Protein AF-A0A955UCB6-F1 (afdb_monomer)

pLDDT: mean 71.95, std 15.73, range [44.53, 96.75]

Sequence (69 aa):
MKYEYVKADRGLERKERPFDPLSKPSGPGDQESGPKRPDTDSPSRDNLMKRMRKVDPKQAEKYRQRTGE

Radius of gyration: 29.13 Å; Cα contacts (8 Å, |Δi|>4): 13; chains: 1; bounding box: 68×41×59 Å

Secondary structure (DSSP, 8-state):
---------SS---------TTS----TT-TTSSPPPP------HHHHHHHHHHH-HHHHHHHHHHH--

Structure (mmCIF, N/CA/C/O backbone):
data_AF-A0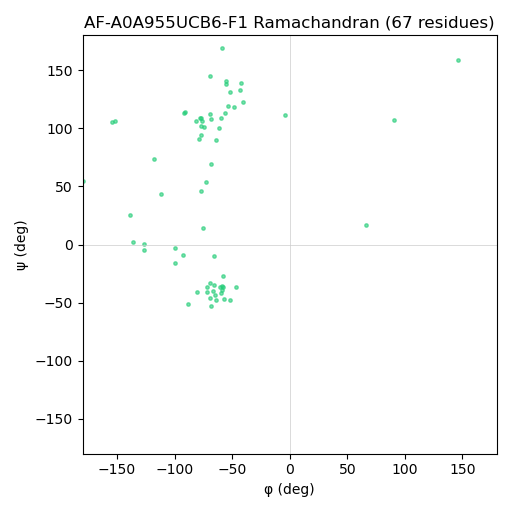A955UCB6-F1
#
_entry.id   AF-A0A955UCB6-F1
#
loop_
_atom_site.group_PDB
_atom_site.id
_atom_site.type_symbol
_atom_site.label_atom_id
_atom_site.label_alt_id
_atom_site.label_comp_id
_atom_site.label_asym_id
_atom_site.label_entity_id
_atom_site.label_seq_id
_atom_site.pdbx_PDB_ins_code
_atom_site.Cartn_x
_atom_site.Cartn_y
_atom_site.Cartn_z
_atom_site.occupancy
_atom_site.B_iso_or_equiv
_atom_site.auth_seq_id
_atom_site.auth_comp_id
_atom_site.auth_asym_id
_atom_site.auth_atom_id
_atom_site.pdbx_PDB_model_num
ATOM 1 N N . MET A 1 1 ? 57.582 -31.682 -48.423 1.00 52.53 1 MET A N 1
ATOM 2 C CA . MET A 1 1 ? 56.921 -31.957 -47.129 1.00 52.53 1 MET A CA 1
ATOM 3 C C . MET A 1 1 ? 57.740 -31.361 -45.999 1.00 52.53 1 MET A C 1
ATOM 5 O O . MET A 1 1 ? 58.740 -31.966 -45.647 1.00 52.53 1 MET A O 1
ATOM 9 N N . LYS A 1 2 ? 57.333 -30.205 -45.462 1.00 44.53 2 LYS A N 1
ATOM 10 C CA . LYS A 1 2 ? 57.585 -29.783 -44.072 1.00 44.53 2 LYS A CA 1
ATOM 11 C C . LYS A 1 2 ? 56.473 -28.799 -43.697 1.00 44.53 2 LYS A C 1
ATOM 13 O O . LYS A 1 2 ? 56.442 -27.694 -44.223 1.00 44.53 2 LYS A O 1
ATOM 18 N N . TYR A 1 3 ? 55.525 -29.248 -42.882 1.00 49.22 3 TYR A N 1
ATOM 19 C CA . TYR A 1 3 ? 54.526 -28.384 -42.260 1.00 49.22 3 TYR A CA 1
ATOM 20 C C . TYR A 1 3 ? 55.103 -27.934 -40.918 1.00 49.22 3 TYR A C 1
ATOM 22 O O . TYR A 1 3 ? 55.324 -28.766 -40.043 1.00 49.22 3 TYR A O 1
ATOM 30 N N . GLU A 1 4 ? 55.380 -26.643 -40.775 1.00 55.62 4 GLU A N 1
ATOM 31 C CA . GLU A 1 4 ? 55.738 -26.028 -39.495 1.00 55.62 4 GLU A CA 1
ATOM 32 C C . GLU A 1 4 ? 54.449 -25.517 -38.838 1.00 55.62 4 GLU A C 1
ATOM 34 O O . GLU A 1 4 ? 53.784 -24.619 -39.359 1.00 55.62 4 GLU A O 1
ATOM 39 N N . TYR A 1 5 ? 54.068 -26.121 -37.711 1.00 55.25 5 TYR A N 1
ATOM 40 C CA . TYR A 1 5 ? 52.951 -25.670 -36.881 1.00 55.25 5 TYR A CA 1
ATOM 41 C C . TYR A 1 5 ? 53.411 -24.447 -36.077 1.00 55.25 5 TYR A C 1
ATOM 43 O O . TYR A 1 5 ? 54.010 -24.569 -35.007 1.00 55.25 5 TYR A O 1
ATOM 51 N N . VAL A 1 6 ? 53.148 -23.245 -36.591 1.00 56.00 6 VAL A N 1
ATOM 52 C CA . VAL A 1 6 ? 53.404 -22.013 -35.837 1.00 56.00 6 VAL A CA 1
ATOM 53 C C . VAL A 1 6 ? 52.298 -21.840 -34.803 1.00 56.00 6 VAL A C 1
ATOM 55 O O . VAL A 1 6 ? 51.174 -21.459 -35.121 1.00 56.00 6 VAL A O 1
ATOM 58 N N . LYS A 1 7 ? 52.668 -22.189 -33.569 1.00 48.19 7 LYS A N 1
ATOM 59 C CA . LYS A 1 7 ? 52.096 -21.804 -32.275 1.00 48.19 7 LYS A CA 1
ATOM 60 C C .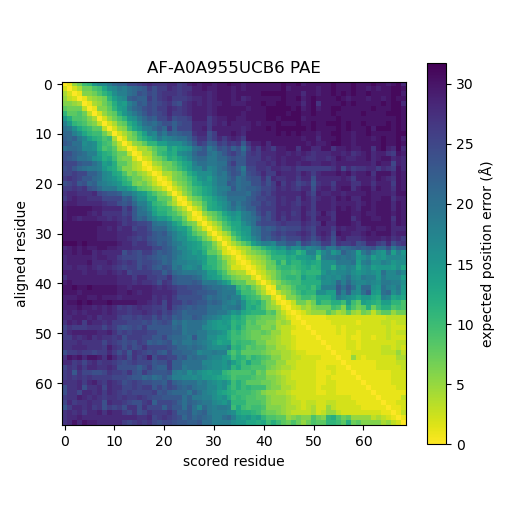 LYS A 1 7 ? 50.948 -20.783 -32.385 1.00 48.19 7 LYS A C 1
ATOM 62 O O . LYS A 1 7 ? 51.170 -19.604 -32.676 1.00 48.19 7 LYS A O 1
ATOM 67 N N . ALA A 1 8 ? 49.736 -21.249 -32.071 1.00 55.00 8 ALA A N 1
ATOM 68 C CA . ALA A 1 8 ? 48.709 -20.421 -31.440 1.00 55.00 8 ALA A CA 1
ATOM 69 C C . ALA A 1 8 ? 49.394 -19.586 -30.337 1.00 55.00 8 ALA A C 1
ATOM 71 O O . ALA A 1 8 ? 50.353 -20.049 -29.728 1.00 55.00 8 ALA A O 1
ATOM 72 N N . ASP A 1 9 ? 49.165 -18.280 -30.215 1.00 58.88 9 ASP A N 1
ATOM 73 C CA . ASP A 1 9 ? 48.282 -17.753 -29.165 1.00 58.88 9 ASP A CA 1
ATOM 74 C C . ASP A 1 9 ? 48.192 -16.212 -29.281 1.00 58.88 9 ASP A C 1
ATOM 76 O O . ASP A 1 9 ? 48.498 -15.479 -28.346 1.00 58.88 9 ASP A O 1
ATOM 80 N N . ARG A 1 10 ? 47.822 -15.658 -30.444 1.00 58.28 10 ARG A N 1
ATOM 81 C CA . ARG A 1 10 ? 47.585 -14.197 -30.582 1.00 58.28 10 ARG A CA 1
ATOM 82 C C . ARG A 1 10 ? 46.122 -13.858 -30.835 1.00 58.28 10 ARG A C 1
ATOM 84 O O . ARG A 1 10 ? 45.805 -13.056 -31.706 1.00 58.28 10 ARG A O 1
ATOM 91 N N . GLY A 1 11 ? 45.232 -14.511 -30.093 1.00 58.72 11 GLY A N 1
ATOM 92 C CA . GLY A 1 11 ? 43.790 -14.431 -30.330 1.00 58.72 11 GLY A CA 1
ATOM 93 C C . GLY A 1 11 ? 42.917 -14.035 -29.143 1.00 58.72 11 GLY A C 1
ATOM 94 O O . GLY A 1 11 ? 41.708 -14.004 -29.323 1.00 58.72 11 GLY A O 1
ATOM 95 N N . LEU A 1 12 ? 43.459 -13.762 -27.948 1.00 62.50 12 LEU A N 1
ATOM 96 C CA . LEU A 1 12 ? 42.624 -13.615 -26.740 1.00 62.50 12 LEU A CA 1
ATOM 97 C C . LEU A 1 12 ? 43.022 -12.466 -25.801 1.00 62.50 12 LEU A C 1
ATOM 99 O O . LEU A 1 12 ? 42.688 -12.494 -24.621 1.00 62.50 12 LEU A O 1
ATOM 103 N N . GLU A 1 13 ? 43.677 -11.414 -26.289 1.00 67.25 13 GLU A N 1
ATOM 104 C CA . GLU A 1 13 ? 43.712 -10.170 -25.513 1.00 67.25 13 GLU A CA 1
ATOM 105 C C . GLU A 1 13 ? 42.414 -9.391 -25.752 1.00 67.25 13 GLU A C 1
ATOM 107 O O . GLU A 1 13 ? 42.201 -8.803 -26.818 1.00 67.25 13 GLU A O 1
ATOM 112 N N . ARG A 1 14 ? 41.520 -9.385 -24.750 1.00 67.25 14 ARG A N 1
ATOM 113 C CA . ARG A 1 14 ? 40.393 -8.443 -24.699 1.00 67.25 14 ARG A CA 1
ATOM 114 C C . ARG A 1 14 ? 40.963 -7.026 -24.642 1.00 67.25 14 ARG A C 1
ATOM 116 O O . ARG A 1 14 ? 41.340 -6.548 -23.579 1.00 67.25 14 ARG A O 1
ATOM 123 N N . LYS A 1 15 ? 40.991 -6.334 -25.7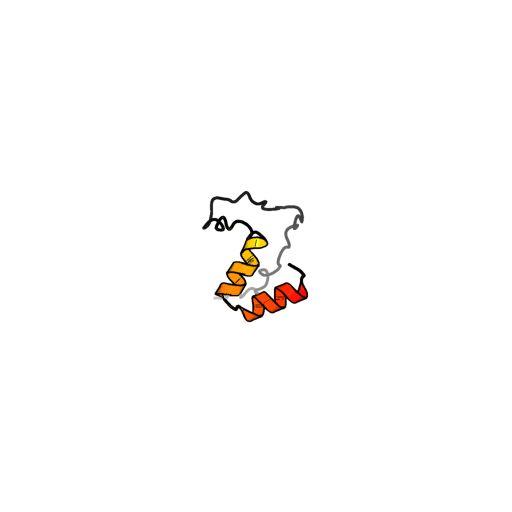80 1.00 72.00 15 LYS A N 1
ATOM 124 C CA . LYS A 1 15 ? 41.161 -4.878 -25.809 1.00 72.00 15 LYS A CA 1
ATOM 125 C C . LYS A 1 15 ? 39.912 -4.232 -25.219 1.00 72.00 15 LYS A C 1
ATOM 127 O O . LYS A 1 15 ? 38.853 -4.241 -25.849 1.00 72.00 15 LYS A O 1
ATOM 132 N N . GLU A 1 16 ? 40.037 -3.686 -24.015 1.00 71.38 16 GLU A N 1
ATOM 133 C CA . GLU A 1 16 ? 38.989 -2.872 -23.408 1.00 71.38 16 GLU A CA 1
ATOM 134 C C . GLU A 1 16 ? 38.885 -1.562 -24.192 1.00 71.38 16 GLU A C 1
ATOM 136 O O . GLU A 1 16 ? 39.817 -0.760 -24.253 1.00 71.38 16 GLU A O 1
ATOM 141 N N . ARG A 1 17 ? 37.757 -1.388 -24.888 1.00 72.38 17 ARG A N 1
ATOM 142 C CA . ARG A 1 17 ? 37.403 -0.100 -25.487 1.00 72.38 17 ARG A CA 1
ATOM 143 C C . ARG A 1 17 ? 37.085 0.870 -24.345 1.00 72.38 17 ARG A C 1
ATOM 145 O O . ARG A 1 17 ? 36.509 0.417 -23.356 1.00 72.38 17 ARG A O 1
ATOM 152 N N . PRO A 1 18 ? 37.416 2.168 -24.465 1.00 73.88 18 PRO A N 1
ATOM 153 C CA . PRO A 1 18 ? 37.056 3.145 -23.446 1.00 73.88 18 PRO A CA 1
ATOM 154 C C . PRO A 1 18 ? 35.537 3.112 -23.245 1.00 73.88 18 PRO A C 1
ATOM 156 O O . PRO A 1 18 ? 34.770 3.404 -24.162 1.00 73.88 18 PRO A O 1
ATOM 159 N N . PHE A 1 19 ? 35.117 2.668 -22.062 1.00 67.94 19 PHE A N 1
ATOM 160 C CA . PHE A 1 19 ? 33.729 2.696 -21.636 1.00 67.94 19 PHE A CA 1
ATOM 161 C C . PHE A 1 19 ? 33.422 4.132 -21.224 1.00 67.94 19 PHE A C 1
ATOM 163 O O . PHE A 1 19 ? 33.944 4.608 -20.219 1.00 67.94 19 PHE A O 1
ATOM 170 N N . ASP A 1 20 ? 32.628 4.833 -22.029 1.00 70.50 20 ASP A N 1
ATOM 171 C CA . ASP A 1 20 ? 32.084 6.130 -21.646 1.00 70.50 20 ASP A CA 1
ATOM 172 C C . ASP A 1 20 ? 30.916 5.893 -20.670 1.00 70.50 20 ASP A C 1
ATOM 174 O O . ASP A 1 20 ? 29.859 5.417 -21.109 1.00 70.50 20 ASP A O 1
ATOM 178 N N . PRO A 1 21 ? 31.068 6.209 -19.366 1.00 62.44 21 PRO A N 1
ATOM 179 C CA . PRO A 1 21 ? 30.037 5.966 -18.357 1.00 62.44 21 PRO A CA 1
ATOM 180 C C . PRO A 1 21 ? 28.767 6.801 -18.576 1.00 62.44 21 PRO A C 1
ATOM 182 O O . PRO A 1 21 ? 27.763 6.557 -17.909 1.00 62.44 21 PRO A O 1
ATOM 185 N N . LEU A 1 22 ? 28.792 7.776 -19.493 1.00 64.75 22 LEU A N 1
ATOM 186 C CA . LEU A 1 22 ? 27.658 8.640 -19.825 1.00 64.75 22 LEU A CA 1
ATOM 187 C C . LEU A 1 22 ? 26.910 8.200 -21.0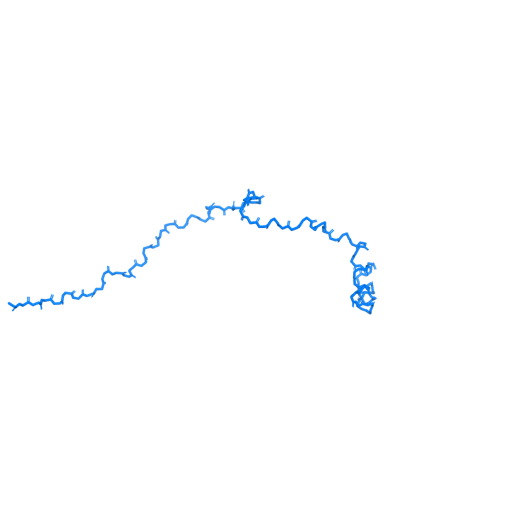92 1.00 64.75 22 LEU A C 1
ATOM 189 O O . LEU A 1 22 ? 25.880 8.788 -21.434 1.00 64.75 22 LEU A O 1
ATOM 193 N N . SER A 1 23 ? 27.372 7.157 -21.790 1.00 63.28 23 SER A N 1
ATOM 194 C CA . SER A 1 23 ? 26.721 6.704 -23.020 1.00 63.28 23 SER A CA 1
ATOM 195 C C . SER A 1 23 ? 25.456 5.872 -22.734 1.00 63.28 23 SER A C 1
ATOM 197 O O . SER A 1 23 ? 25.468 4.644 -22.660 1.00 63.28 23 SER A O 1
ATOM 199 N N . LYS A 1 24 ? 24.346 6.627 -22.667 1.00 64.00 24 LYS A N 1
ATOM 200 C CA . LYS A 1 24 ? 22.908 6.298 -22.570 1.00 64.00 24 LYS A CA 1
ATOM 201 C C . LYS A 1 24 ? 22.326 6.176 -21.154 1.00 64.00 24 LYS A C 1
ATOM 203 O O . LYS A 1 24 ? 22.361 5.104 -20.556 1.00 64.00 24 LYS A O 1
ATOM 208 N N . PRO A 1 25 ? 21.518 7.156 -20.724 1.00 55.66 25 PRO A N 1
ATOM 209 C CA . PRO A 1 25 ? 20.191 6.820 -20.255 1.00 55.66 25 PRO A CA 1
ATOM 210 C C . PRO A 1 25 ? 19.328 6.546 -21.497 1.00 55.66 25 PRO A C 1
ATOM 212 O O . PRO A 1 25 ? 18.944 7.479 -22.202 1.00 55.66 25 PRO A O 1
ATOM 215 N N . SER A 1 26 ? 18.994 5.282 -21.783 1.00 55.94 26 SER A N 1
ATOM 216 C CA . SER A 1 26 ? 17.732 5.032 -22.495 1.00 55.94 26 SER A CA 1
ATOM 217 C C . SER A 1 26 ? 16.638 5.505 -21.543 1.00 55.94 26 SER A C 1
ATOM 219 O O . SER A 1 26 ? 16.205 4.783 -20.646 1.00 55.94 26 SER A O 1
ATOM 221 N N . GLY A 1 27 ? 16.288 6.785 -21.663 1.00 54.12 27 GLY A N 1
ATOM 222 C CA . GLY A 1 27 ? 15.105 7.346 -21.038 1.00 54.12 27 GLY A CA 1
ATOM 223 C C . GLY A 1 27 ? 13.855 6.606 -21.533 1.00 54.12 27 GLY A C 1
ATOM 224 O O . GLY A 1 27 ? 13.928 5.831 -22.489 1.00 54.12 27 GLY A O 1
ATOM 225 N N . PRO A 1 28 ? 12.693 6.825 -20.904 1.00 52.31 28 PRO A N 1
ATOM 226 C CA . PRO A 1 28 ? 11.435 6.134 -21.207 1.00 52.31 28 PRO A CA 1
ATOM 227 C C . PRO A 1 28 ? 10.801 6.587 -22.548 1.00 52.31 28 PRO A C 1
ATOM 229 O O . PRO A 1 28 ? 9.646 7.008 -22.603 1.00 52.31 28 PRO A O 1
ATOM 232 N N . GLY A 1 29 ? 11.578 6.517 -23.632 1.00 53.66 29 GLY A N 1
ATOM 233 C CA . GLY A 1 29 ? 11.258 6.961 -24.989 1.00 53.66 29 GLY A CA 1
ATOM 234 C C . GLY A 1 29 ? 11.450 5.899 -26.080 1.00 53.66 29 GLY A C 1
ATOM 235 O O . GLY A 1 29 ? 11.032 6.143 -27.204 1.00 53.66 29 GLY A O 1
ATOM 236 N N . ASP A 1 30 ? 11.969 4.702 -25.775 1.00 54.94 30 ASP A N 1
ATOM 237 C CA . ASP A 1 30 ? 11.992 3.551 -26.705 1.00 54.94 30 ASP A CA 1
ATOM 238 C C . ASP A 1 30 ? 10.593 2.878 -26.802 1.00 54.94 30 ASP A C 1
ATOM 240 O O . ASP A 1 30 ? 10.438 1.663 -26.676 1.00 54.94 30 ASP A O 1
ATOM 244 N N . GLN A 1 31 ? 9.532 3.679 -26.954 1.00 57.56 31 GLN A N 1
ATOM 245 C CA . GLN A 1 31 ? 8.123 3.296 -26.760 1.00 57.56 31 GLN A CA 1
ATOM 246 C C . GLN A 1 31 ? 7.485 2.439 -27.874 1.00 57.56 31 GLN A C 1
ATOM 248 O O . GLN A 1 31 ? 6.261 2.293 -27.887 1.00 57.56 31 GLN A O 1
ATOM 253 N N . GLU A 1 32 ? 8.254 1.848 -28.792 1.00 59.41 32 GLU A N 1
ATOM 254 C CA . GLU A 1 32 ? 7.663 1.180 -29.969 1.00 59.41 32 GLU A CA 1
ATOM 255 C C . GLU A 1 32 ? 8.258 -0.187 -30.336 1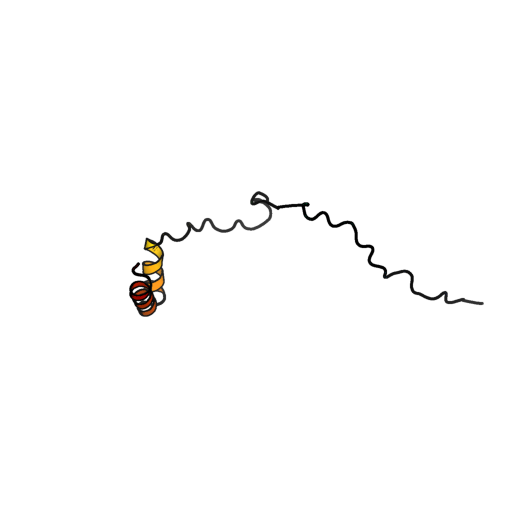.00 59.41 32 GLU A C 1
ATOM 257 O O . GLU A 1 32 ? 7.797 -0.830 -31.274 1.00 59.41 32 GLU A O 1
ATOM 262 N N . SER A 1 33 ? 9.217 -0.701 -29.560 1.00 67.88 33 SER A N 1
ATOM 263 C CA . SER A 1 33 ? 9.789 -2.039 -29.769 1.00 67.88 33 SER A CA 1
ATOM 264 C C . SER A 1 33 ? 9.528 -2.944 -28.564 1.00 67.88 33 SER A C 1
ATOM 266 O O . SER A 1 33 ? 10.422 -3.249 -27.776 1.00 67.88 33 SER A O 1
ATOM 268 N N . GLY A 1 34 ? 8.280 -3.382 -28.424 1.00 77.12 34 GLY A N 1
ATOM 269 C CA . GLY A 1 34 ? 7.867 -4.380 -27.439 1.00 77.12 34 GLY A CA 1
ATOM 270 C C . GLY A 1 34 ? 6.461 -4.117 -26.910 1.00 77.12 34 GLY A C 1
ATOM 271 O O . GLY A 1 34 ? 5.972 -2.991 -27.018 1.00 77.12 34 GLY A O 1
ATOM 272 N N . PRO A 1 35 ? 5.783 -5.138 -26.350 1.00 80.56 35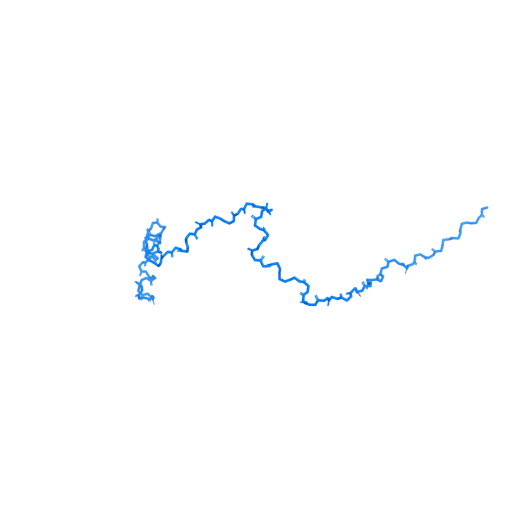 PRO A N 1
ATOM 273 C CA . PRO A 1 35 ? 4.492 -4.934 -25.711 1.00 80.56 35 PRO A CA 1
ATOM 274 C C . PRO A 1 35 ? 4.635 -3.826 -24.669 1.00 80.56 35 PRO A C 1
ATOM 276 O O . PRO A 1 35 ? 5.443 -3.930 -23.740 1.00 80.56 35 PRO A O 1
ATOM 279 N N . LYS A 1 36 ? 3.872 -2.742 -24.860 1.00 75.31 36 LYS A N 1
ATOM 280 C CA . LYS A 1 36 ? 3.831 -1.641 -23.903 1.00 75.31 36 LYS A CA 1
ATOM 281 C C . LYS A 1 36 ? 3.468 -2.223 -22.544 1.00 75.31 36 LYS A C 1
ATOM 283 O O . LYS A 1 36 ? 2.605 -3.100 -22.444 1.00 75.31 36 LYS A O 1
ATOM 288 N N . ARG A 1 37 ? 4.149 -1.748 -21.495 1.00 67.94 37 ARG A N 1
ATOM 289 C CA . ARG A 1 37 ? 3.690 -2.020 -20.132 1.00 67.94 37 ARG A CA 1
ATOM 290 C C . ARG A 1 37 ? 2.218 -1.610 -20.082 1.00 67.94 37 ARG A C 1
ATOM 292 O O . ARG A 1 37 ? 1.907 -0.533 -20.586 1.00 67.94 37 ARG A O 1
ATOM 299 N N . PRO A 1 38 ? 1.327 -2.467 -19.563 1.00 73.75 38 PRO A N 1
ATOM 300 C CA . PRO A 1 38 ? -0.068 -2.095 -19.449 1.00 73.75 38 PRO A CA 1
ATOM 301 C C . PRO A 1 38 ? -0.150 -0.794 -18.656 1.00 73.75 38 PRO A C 1
ATOM 303 O O . PRO A 1 38 ? 0.589 -0.631 -17.679 1.00 73.75 38 PRO A O 1
ATOM 306 N N . ASP A 1 39 ? -1.049 0.096 -19.072 1.00 66.44 39 ASP A N 1
ATOM 307 C CA . ASP A 1 39 ? -1.435 1.275 -18.301 1.00 66.44 39 ASP A CA 1
ATOM 308 C C . ASP A 1 39 ? -2.204 0.801 -17.061 1.00 66.44 39 ASP A C 1
ATOM 310 O O . ASP A 1 39 ? -3.421 0.914 -16.934 1.00 66.44 39 ASP A O 1
ATOM 314 N N . THR A 1 40 ? -1.489 0.154 -16.145 1.00 64.69 40 THR A N 1
ATOM 315 C CA . THR A 1 40 ? -1.963 -0.052 -14.793 1.00 64.69 40 THR A CA 1
ATOM 316 C C . THR A 1 40 ? -1.839 1.293 -14.116 1.00 64.69 40 THR A C 1
ATOM 318 O O . THR A 1 40 ? -0.738 1.664 -13.702 1.00 64.69 40 THR A O 1
ATOM 321 N N . ASP A 1 41 ? -2.961 2.007 -14.001 1.00 62.19 41 ASP A N 1
ATOM 322 C CA . ASP A 1 41 ? -3.111 3.027 -12.969 1.00 62.19 41 ASP A CA 1
ATOM 323 C C . ASP A 1 41 ? -2.485 2.460 -11.694 1.00 62.19 41 ASP A C 1
ATOM 325 O O . ASP A 1 41 ? -2.844 1.350 -11.266 1.00 62.19 41 ASP A O 1
ATOM 329 N N . SER A 1 42 ? -1.492 3.173 -11.140 1.00 57.81 42 SER A N 1
ATOM 330 C CA . SER A 1 42 ? -0.926 2.818 -9.839 1.00 57.81 42 SER A CA 1
ATOM 331 C C . SER A 1 42 ? -2.126 2.605 -8.939 1.00 57.81 42 SER A C 1
ATOM 333 O O . SER A 1 42 ? -2.957 3.514 -8.852 1.00 57.81 42 SER A O 1
ATOM 335 N N . PRO A 1 43 ? -2.318 1.397 -8.387 1.00 61.44 43 PRO A N 1
ATOM 336 C CA . PRO A 1 43 ? -3.573 1.079 -7.757 1.00 61.44 43 PRO A CA 1
ATOM 337 C C . PRO A 1 43 ? -3.752 2.091 -6.644 1.00 61.44 43 PRO A C 1
ATOM 339 O O . PRO A 1 43 ? -2.994 2.051 -5.674 1.00 61.44 43 PRO A O 1
ATOM 342 N N . SER A 1 44 ? -4.703 3.016 -6.825 1.00 62.69 44 SER A N 1
ATOM 343 C CA . SER A 1 44 ? -5.045 3.999 -5.802 1.00 62.69 44 SER A CA 1
ATOM 344 C C . SER A 1 44 ? -5.074 3.274 -4.460 1.00 62.69 44 SER A C 1
ATOM 346 O O . SER A 1 44 ? -5.522 2.121 -4.399 1.00 62.69 44 SER A O 1
ATOM 348 N N . ARG A 1 45 ? -4.551 3.902 -3.405 1.00 59.12 45 ARG A N 1
ATOM 349 C CA . ARG A 1 45 ? -4.499 3.317 -2.055 1.00 59.12 45 ARG A CA 1
ATOM 350 C C . ARG A 1 45 ? -5.850 2.702 -1.660 1.00 59.12 45 ARG A C 1
ATOM 352 O O . ARG A 1 45 ? -5.904 1.561 -1.197 1.00 59.12 45 ARG A O 1
ATOM 359 N N . ASP A 1 46 ? -6.943 3.348 -2.071 1.00 64.31 46 ASP A N 1
ATOM 360 C CA . ASP A 1 46 ? -8.334 2.904 -1.894 1.00 64.31 46 ASP A CA 1
ATOM 361 C C . ASP A 1 46 ? -8.653 1.527 -2.515 1.00 64.31 46 ASP A C 1
ATOM 363 O O . ASP A 1 46 ? -9.551 0.800 -2.073 1.00 64.31 46 ASP A O 1
ATOM 367 N N . ASN A 1 47 ? -7.915 1.135 -3.553 1.00 81.06 47 ASN A N 1
ATOM 368 C CA . ASN A 1 47 ? -8.069 -0.124 -4.277 1.00 81.06 47 ASN A CA 1
ATOM 369 C C . ASN A 1 47 ? -7.166 -1.245 -3.742 1.00 81.06 47 ASN A C 1
ATOM 371 O O . ASN A 1 47 ? -7.338 -2.405 -4.139 1.00 81.06 47 ASN A O 1
ATOM 375 N N . LEU A 1 48 ? -6.219 -0.962 -2.840 1.00 86.62 48 LEU A N 1
ATOM 376 C CA . LEU A 1 48 ? -5.393 -2.001 -2.223 1.00 86.62 48 LEU A CA 1
ATOM 377 C C . LEU A 1 48 ? -6.232 -2.884 -1.293 1.00 86.62 48 LEU A C 1
ATOM 379 O O . LEU A 1 48 ? -6.282 -4.097 -1.504 1.00 86.62 48 LEU A O 1
ATOM 383 N N . MET A 1 49 ? -6.970 -2.291 -0.348 1.00 89.62 49 MET A N 1
ATOM 384 C CA . MET A 1 49 ? -7.793 -3.057 0.604 1.00 89.62 49 MET A CA 1
ATOM 385 C C . MET A 1 49 ? -8.863 -3.899 -0.082 1.00 89.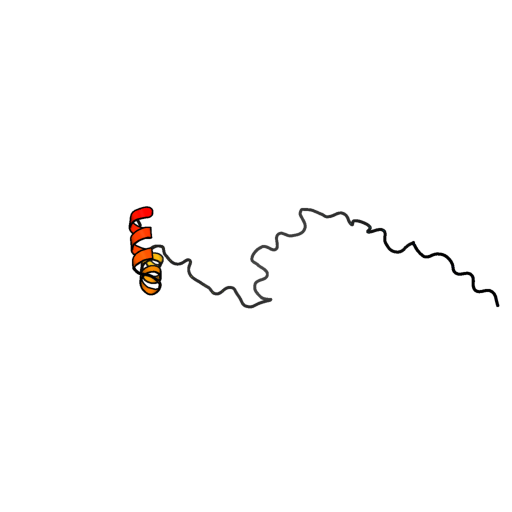62 49 MET A C 1
ATOM 387 O O . MET A 1 49 ? -9.149 -5.015 0.354 1.00 89.62 49 MET A O 1
ATOM 391 N N . LYS A 1 50 ? -9.460 -3.383 -1.161 1.00 90.12 50 LYS A N 1
ATOM 392 C CA . LYS A 1 50 ? -10.485 -4.099 -1.935 1.00 90.12 50 LYS A CA 1
ATOM 393 C C . LYS A 1 50 ? -9.908 -5.345 -2.610 1.00 90.12 50 LYS A C 1
ATOM 395 O O . LYS A 1 50 ? -10.517 -6.411 -2.551 1.00 90.12 50 LYS A O 1
ATOM 400 N N . ARG A 1 51 ? -8.716 -5.239 -3.204 1.00 90.38 51 ARG A N 1
ATOM 401 C CA . ARG A 1 51 ? -8.034 -6.378 -3.842 1.00 90.38 51 ARG A CA 1
ATOM 402 C C . ARG A 1 51 ? -7.492 -7.363 -2.816 1.00 90.38 51 ARG A C 1
ATOM 404 O O . ARG A 1 51 ? -7.674 -8.561 -3.000 1.00 90.38 51 ARG A O 1
ATOM 411 N N . MET A 1 52 ? -6.916 -6.869 -1.718 1.00 93.06 52 MET A N 1
ATOM 412 C CA . MET A 1 52 ? -6.485 -7.723 -0.612 1.00 93.06 52 MET A CA 1
ATOM 413 C C . MET A 1 52 ? -7.661 -8.532 -0.078 1.00 93.06 52 MET A C 1
ATOM 415 O O . MET A 1 52 ? -7.534 -9.739 0.000 1.00 93.06 52 MET A O 1
ATOM 419 N N . ARG A 1 53 ? -8.834 -7.928 0.163 1.00 92.88 53 ARG A N 1
ATOM 420 C CA . ARG A 1 53 ? -10.024 -8.680 0.603 1.00 92.88 53 ARG A CA 1
ATOM 421 C C . ARG A 1 53 ? -10.463 -9.766 -0.378 1.00 92.88 53 ARG A C 1
ATOM 423 O O . ARG A 1 53 ? -10.933 -10.806 0.062 1.00 92.88 53 ARG A O 1
ATOM 430 N N . LYS A 1 54 ? -10.324 -9.527 -1.685 1.00 94.38 54 LYS A N 1
ATOM 431 C CA . LYS A 1 54 ? -10.672 -10.510 -2.722 1.00 94.38 54 LYS A CA 1
ATOM 432 C C . LYS A 1 54 ? -9.715 -11.709 -2.740 1.00 94.38 54 LYS A C 1
ATOM 434 O O . LYS A 1 54 ? -10.145 -12.805 -3.071 1.00 94.38 54 LYS A O 1
ATOM 439 N N . VAL A 1 55 ? -8.441 -11.491 -2.415 1.00 94.69 55 VAL A N 1
ATOM 440 C CA . VAL A 1 55 ? -7.402 -12.535 -2.394 1.00 94.69 55 VAL A CA 1
ATOM 441 C C . VAL A 1 55 ? -7.336 -13.227 -1.030 1.00 94.69 55 VAL A C 1
ATOM 443 O O . VAL A 1 55 ? -7.380 -14.449 -0.955 1.00 94.69 55 VAL A O 1
ATOM 446 N N . ASP A 1 56 ? -7.244 -12.443 0.042 1.00 96.56 56 ASP A N 1
ATOM 447 C CA . ASP A 1 56 ? -7.210 -12.880 1.435 1.00 96.56 56 ASP A CA 1
ATOM 448 C C . ASP A 1 56 ? -7.798 -11.794 2.375 1.00 96.56 56 ASP A C 1
ATOM 450 O O . ASP A 1 56 ? -7.143 -10.787 2.689 1.00 96.56 56 ASP A O 1
ATOM 454 N N . PRO A 1 57 ? -9.020 -12.008 2.897 1.00 95.31 57 PRO A N 1
ATOM 455 C CA . PRO A 1 57 ? -9.659 -11.105 3.853 1.00 95.31 57 PRO A CA 1
ATOM 456 C C . PRO A 1 57 ? -8.854 -10.865 5.136 1.00 95.31 57 PRO A C 1
ATOM 458 O O . PRO A 1 57 ? -8.833 -9.738 5.639 1.00 95.31 57 PRO A O 1
ATOM 461 N N . LYS A 1 58 ? -8.165 -11.889 5.656 1.00 96.56 58 LYS A N 1
ATOM 462 C CA . LYS A 1 58 ? -7.411 -11.79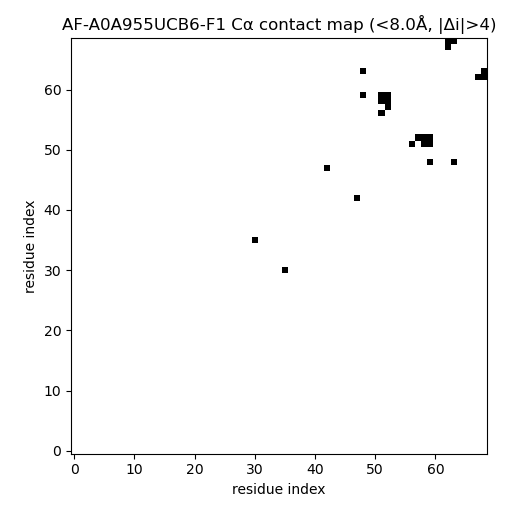3 6.917 1.00 96.56 58 LYS A CA 1
ATOM 463 C C . LYS A 1 58 ? -6.163 -10.942 6.737 1.00 96.56 58 LYS A C 1
ATOM 465 O O . LYS A 1 58 ? -5.798 -10.180 7.631 1.00 96.56 58 LYS A O 1
ATOM 470 N N . GLN A 1 59 ? -5.518 -11.043 5.578 1.00 95.75 59 GLN A N 1
ATOM 471 C CA . GLN A 1 59 ? -4.362 -10.211 5.262 1.00 95.75 59 GLN A CA 1
ATOM 472 C C . GLN A 1 59 ? -4.745 -8.735 5.116 1.00 95.75 59 GLN A C 1
ATOM 474 O O . GLN A 1 59 ? -4.026 -7.869 5.616 1.00 95.75 59 GLN A O 1
ATOM 479 N N . ALA A 1 60 ? -5.893 -8.443 4.496 1.00 94.19 60 ALA A N 1
ATOM 480 C CA . ALA A 1 60 ? -6.404 -7.075 4.404 1.00 94.19 60 ALA A CA 1
ATOM 481 C C . ALA A 1 60 ? -6.630 -6.457 5.793 1.00 94.19 60 ALA A C 1
ATOM 483 O O . ALA A 1 60 ? -6.357 -5.282 6.008 1.00 94.19 60 ALA A O 1
ATOM 484 N N . GLU A 1 61 ? -7.131 -7.245 6.744 1.00 94.38 61 GLU A N 1
ATOM 485 C CA . GLU A 1 61 ? -7.356 -6.807 8.121 1.00 94.38 61 GLU A CA 1
ATOM 486 C C . GLU A 1 61 ? -6.061 -6.565 8.898 1.00 94.38 61 GLU A C 1
A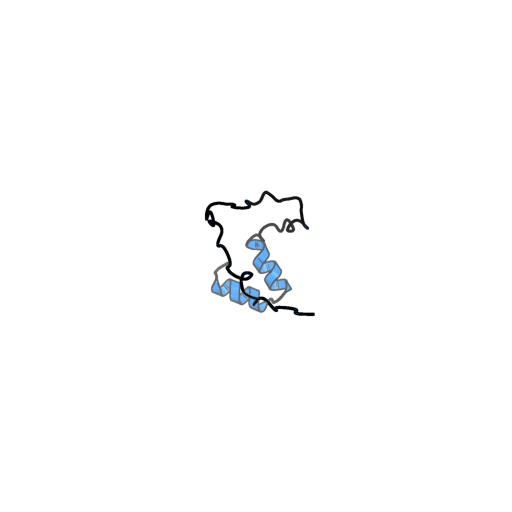TOM 488 O O . GLU A 1 61 ? -5.905 -5.502 9.499 1.00 94.38 61 GLU A O 1
ATOM 493 N N . LYS A 1 62 ? -5.098 -7.488 8.812 1.00 96.75 62 LYS A N 1
ATOM 494 C CA . LYS A 1 62 ? -3.771 -7.315 9.425 1.00 96.75 62 LYS A CA 1
ATOM 495 C C . LYS A 1 62 ? -3.044 -6.086 8.891 1.00 96.75 62 LYS A C 1
ATOM 497 O O . LYS A 1 62 ? -2.402 -5.377 9.660 1.00 96.75 62 LYS A O 1
ATOM 502 N N . TYR A 1 63 ? -3.119 -5.845 7.582 1.00 94.12 63 TYR A N 1
ATOM 503 C CA . TYR A 1 63 ? -2.490 -4.678 6.975 1.00 94.12 63 TYR A CA 1
ATOM 504 C C . TYR A 1 63 ? -3.132 -3.391 7.496 1.00 94.12 63 TYR A C 1
ATOM 506 O O . TYR A 1 63 ? -2.409 -2.537 7.988 1.00 94.12 63 TYR A O 1
ATOM 514 N N . ARG A 1 64 ? -4.470 -3.314 7.515 1.00 92.88 64 ARG A N 1
ATOM 515 C CA . ARG A 1 64 ? -5.231 -2.184 8.075 1.00 92.88 64 ARG A CA 1
ATOM 516 C C . ARG A 1 64 ? -4.800 -1.846 9.509 1.00 92.88 64 ARG A C 1
ATOM 518 O O . ARG A 1 64 ? -4.491 -0.704 9.823 1.00 92.88 64 ARG A O 1
ATOM 525 N N . GLN A 1 65 ? -4.690 -2.866 10.363 1.00 94.88 65 GLN A N 1
ATOM 526 C CA . GLN A 1 65 ? -4.229 -2.709 11.749 1.00 94.88 65 GLN A CA 1
ATOM 527 C C . GLN A 1 65 ? -2.764 -2.261 11.849 1.00 94.88 65 GLN A C 1
ATOM 529 O O . GLN A 1 65 ? -2.405 -1.535 12.771 1.00 94.88 65 GLN A O 1
ATOM 534 N N . ARG A 1 66 ? -1.908 -2.711 10.925 1.00 95.50 66 ARG A N 1
ATOM 535 C CA . ARG A 1 66 ? -0.470 -2.419 10.940 1.00 95.50 66 ARG A CA 1
ATOM 536 C C . ARG A 1 66 ? -0.142 -1.040 10.378 1.00 95.50 66 ARG A C 1
ATOM 538 O O . ARG A 1 66 ? 0.765 -0.393 10.887 1.00 95.50 66 ARG A O 1
ATOM 545 N N . THR A 1 67 ? -0.799 -0.639 9.296 1.00 91.62 67 THR A N 1
ATOM 546 C CA . THR A 1 67 ? -0.455 0.579 8.554 1.00 91.62 67 THR A CA 1
ATOM 547 C C . THR A 1 67 ? -1.350 1.757 8.899 1.00 91.62 67 THR A C 1
ATOM 549 O O . THR A 1 67 ? -0.978 2.880 8.579 1.00 91.62 67 THR A O 1
ATOM 552 N N . GLY A 1 68 ? -2.500 1.521 9.543 1.00 83.19 68 GLY A N 1
ATOM 553 C CA . GLY A 1 68 ? -3.488 2.566 9.813 1.00 83.19 68 GLY A CA 1
ATOM 554 C C . GLY A 1 68 ? -4.146 3.120 8.547 1.00 83.19 68 GLY A C 1
ATOM 555 O O . GLY A 1 68 ? -4.712 4.207 8.597 1.00 83.19 68 GLY A O 1
ATOM 556 N N . GLU A 1 69 ? -4.033 2.391 7.428 1.00 73.56 69 GLU A N 1
ATOM 557 C CA . GLU A 1 69 ? -4.808 2.665 6.208 1.00 73.56 69 GLU A CA 1
ATOM 558 C C . GLU A 1 69 ? -6.264 2.218 6.361 1.00 73.56 69 GLU A C 1
ATOM 560 O O . GLU A 1 69 ? -6.515 1.300 7.173 1.00 73.56 69 GLU A O 1
#

Solvent-accessible surface area (backbone atoms only — not comparable to full-atom values): 4954 Å² total; per-residue (Å²): 141,83,88,80,84,78,73,87,82,92,80,78,81,82,78,80,68,88,78,63,94,76,79,68,80,85,57,105,68,78,82,79,83,62,86,71,77,74,90,66,70,75,71,51,75,82,50,48,54,58,51,32,41,74,77,39,53,66,59,31,51,54,46,32,74,72,69,73,102

Foldseek 3Di:
DDDDDPDDDPPDDPDDDPDDPPPDPPDPPVQPPDDHDPPPPPQPPVRPLVVCCVVPVVVSVVCCVVVVD

Mean predicted aligned error: 18.84 Å